Protein AF-A0A226MU74-F1 (afdb_monomer)

pLDDT: mean 79.73, std 19.55, range [36.0, 97.5]

InterPro domains:
  IPR008193 DNA-dire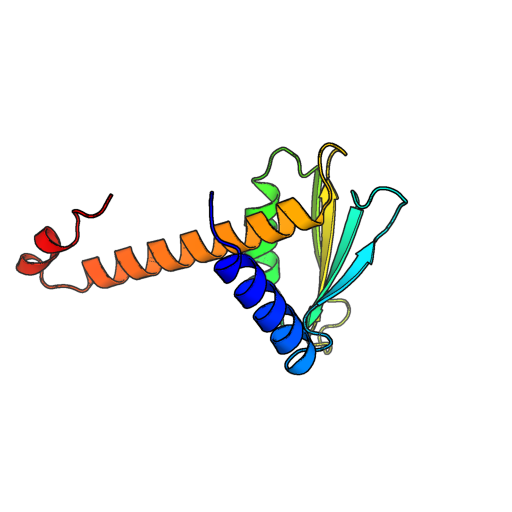cted RNA polymerase Rpb11, 13-16kDa subunit, conserved site [PS01154] (41-72)
  IPR009025 DNA-directed RNA polymerase, RBP11-like dimerisation domain [PF13656] (36-109)
  IPR022905 DNA-directed RNA polymerase subunit Rpo11-like [MF_00261] (29-111)
  IPR033898 DNA-directed RNA polymerases I and III subunit AC19 [cd07029] (27-111)
  IPR036603 RNA polymerase, RBP11-like subunit [G3DSA:3.30.1360.10] (23-118)
  IPR036603 RNA polymerase, RBP11-like subunit [SSF55257] (26-113)

Secondary structure (DSSP, 8-state):
---HHHHHHHHHHHHHHHHH-TTSEEEEE-SSSSSEEEEEEET--HHHHHHHHHHHTTSTTEEEEEEE-S-TTSSEEEEEEEE-SSS-THHHHHHHHHHHHHHHHHHHHHHHHHHS-HHHHTTTS---

Nearest PDB structures (foldseek):
  8b3d-assembly1_K  TM=9.531E-01  e=1.738E-08  Sus scrofa domesticus
  8xme-assembly1_K  TM=9.557E-01  e=3.008E-08  Arabidopsis thaliana
  8xmc-assembly1_K  TM=9.560E-01  e=3.197E-08  Arabidopsis thaliana
  8him-assembly1_K  TM=9.515E-01  e=5.206E-08  Brassica oleracea
  8qsz-assembly1_K  TM=8.622E-01  e=4.963E-07  Schizosaccharomyces pombe

Radius of gyration: 18.57 Å; Cα contacts (8 Å, |Δi|>4): 156; chains: 1; bounding box: 35×48×50 Å

Foldseek 3Di:
DDDPPVVVVVVVVVVVCCVVCVPQWDWDADDDQLQKIKIKHAQDDCVCQVQLQVLLVVDPQWPDWHKDDPDPPGRIIIIITGGPRPDHRVVSSVVSVVVSVVVVVVVVLVVVLVPDDPVCSVVSPPDD

Sequence (128 aa):
MADSGERKASLEMKTLWHLFFPNLWQVQADGTDGNCVTFMLHDEDHTLGNSLRYMVMKNPDVEFCGYCITHPSESKINFRIQTRGSLPAVEPFRKGLNDLMGVCQHVLDTFEVRLLPEELRGLFVKRG

Mean predicted aligned error: 11.07 Å

Structure (mmCIF, N/CA/C/O backbone):
data_AF-A0A226MU74-F1
#
_entry.id   AF-A0A226MU74-F1
#
loop_
_atom_site.group_PDB
_atom_site.id
_atom_site.type_symbol
_atom_site.label_atom_id
_atom_site.label_alt_id
_atom_site.label_comp_id
_atom_site.label_asym_id
_atom_site.label_entity_id
_atom_site.label_seq_id
_atom_site.pdbx_PDB_ins_code
_atom_site.Cartn_x
_atom_site.Cartn_y
_atom_site.Cartn_z
_atom_site.occupancy
_atom_site.B_iso_or_equiv
_atom_site.auth_seq_id
_atom_site.auth_comp_id
_atom_site.auth_asym_id
_atom_site.auth_atom_id
_atom_site.pdbx_PDB_model_num
ATOM 1 N N . MET A 1 1 ? -17.901 -28.479 -12.459 1.00 41.25 1 MET A N 1
ATOM 2 C CA . MET A 1 1 ? -18.662 -27.670 -13.435 1.00 41.25 1 MET A CA 1
ATOM 3 C C . MET A 1 1 ? -19.079 -26.376 -12.731 1.00 41.25 1 MET A C 1
ATOM 5 O O . MET A 1 1 ? -20.223 -26.248 -12.329 1.00 41.25 1 MET A O 1
ATOM 9 N N . ALA A 1 2 ? -18.119 -25.488 -12.442 1.00 36.00 2 ALA A N 1
ATOM 10 C CA . ALA A 1 2 ? -18.365 -24.257 -11.689 1.00 36.00 2 ALA A CA 1
ATOM 11 C C . ALA A 1 2 ? -18.538 -23.080 -12.659 1.00 36.00 2 ALA A C 1
ATOM 13 O O . ALA A 1 2 ? -17.611 -22.684 -13.368 1.00 36.00 2 ALA A O 1
ATOM 14 N N . ASP A 1 3 ? -19.795 -22.665 -12.710 1.00 43.56 3 ASP A N 1
ATOM 15 C CA . ASP A 1 3 ? -20.335 -21.325 -12.870 1.00 43.56 3 ASP A CA 1
ATOM 16 C C . ASP A 1 3 ? -19.807 -20.396 -13.983 1.00 43.56 3 ASP A C 1
ATOM 18 O O . ASP A 1 3 ? -18.778 -19.721 -13.898 1.00 43.56 3 ASP A O 1
ATOM 22 N N . SER A 1 4 ? -20.604 -20.316 -15.049 1.00 44.81 4 SER A N 1
ATOM 23 C CA . SER A 1 4 ? -20.552 -19.266 -16.068 1.00 44.81 4 SER A CA 1
ATOM 24 C C . SER A 1 4 ? -21.201 -17.949 -15.606 1.00 44.81 4 SER A C 1
ATOM 26 O O . SER A 1 4 ? -21.022 -16.932 -16.277 1.00 44.81 4 SER A O 1
ATOM 28 N N . GLY A 1 5 ? -21.954 -17.954 -14.498 1.00 43.69 5 GLY A N 1
ATOM 29 C CA . GLY A 1 5 ? -22.624 -16.787 -13.916 1.00 43.69 5 GLY A CA 1
ATOM 30 C C . GLY A 1 5 ? -21.658 -15.821 -13.226 1.00 43.69 5 GLY A C 1
ATOM 31 O O . GLY A 1 5 ? -21.633 -14.638 -13.570 1.00 43.69 5 GLY A O 1
ATOM 32 N N . GLU A 1 6 ? -20.788 -16.323 -12.348 1.00 41.50 6 GLU A N 1
ATOM 33 C CA . GLU A 1 6 ? -19.749 -15.555 -11.640 1.00 41.50 6 GLU A CA 1
ATOM 34 C C . GLU A 1 6 ? -18.799 -14.811 -12.587 1.00 41.50 6 GLU A C 1
ATOM 36 O O . GLU A 1 6 ? -18.464 -13.642 -12.369 1.00 41.50 6 GLU A O 1
ATOM 41 N N . ARG A 1 7 ? -18.400 -15.448 -13.697 1.00 40.66 7 ARG A N 1
ATOM 42 C CA . ARG A 1 7 ? -17.518 -14.808 -14.691 1.00 40.66 7 ARG A CA 1
ATOM 43 C C . ARG A 1 7 ? -18.202 -13.635 -15.387 1.00 40.66 7 ARG A C 1
ATOM 45 O O . ARG A 1 7 ? -17.541 -12.646 -15.690 1.00 40.66 7 ARG A O 1
ATOM 52 N N . LYS A 1 8 ? -19.516 -13.721 -15.618 1.00 40.84 8 LYS A N 1
ATOM 53 C CA . LYS A 1 8 ? -20.298 -12.660 -16.266 1.00 40.84 8 LYS A CA 1
ATOM 54 C C . LYS A 1 8 ? -20.505 -11.462 -15.338 1.00 40.84 8 LYS A C 1
ATOM 56 O O . LYS A 1 8 ? -20.314 -10.333 -15.776 1.00 40.84 8 LYS A O 1
ATOM 61 N N . ALA A 1 9 ? -20.796 -11.708 -14.058 1.00 44.62 9 ALA A N 1
ATOM 62 C CA . ALA A 1 9 ? -20.902 -10.659 -13.041 1.00 44.62 9 ALA A CA 1
ATOM 63 C C . ALA A 1 9 ? -19.565 -9.924 -12.827 1.00 44.62 9 ALA A C 1
ATOM 65 O O . ALA A 1 9 ? -19.533 -8.700 -12.714 1.00 44.62 9 ALA A O 1
ATOM 66 N N . SER A 1 10 ? -18.446 -10.658 -12.858 1.00 40.47 10 SER A N 1
ATOM 67 C CA . SER A 1 10 ? -17.102 -10.072 -12.781 1.00 40.47 10 SER A CA 1
ATOM 68 C C . SER A 1 10 ? -16.751 -9.210 -14.005 1.00 40.47 10 SER A C 1
ATOM 70 O O . SER A 1 10 ? -16.101 -8.175 -13.849 1.00 40.47 10 SER A O 1
ATOM 72 N N . LEU A 1 11 ? -17.190 -9.596 -15.213 1.00 45.81 11 LEU A N 1
ATOM 73 C CA . LEU A 1 11 ? -17.011 -8.780 -16.421 1.00 45.81 11 LEU A CA 1
ATOM 74 C C . LEU A 1 11 ? -17.854 -7.495 -16.380 1.00 45.81 11 LEU A C 1
ATOM 76 O O . LEU A 1 11 ? -17.308 -6.426 -16.629 1.00 45.81 11 LEU A O 1
ATOM 80 N N . GLU A 1 12 ? -19.135 -7.581 -16.014 1.00 52.62 12 GLU A N 1
ATOM 81 C CA . GLU A 1 12 ? -20.034 -6.418 -15.890 1.00 52.62 12 GLU A CA 1
ATOM 82 C C . GLU A 1 12 ? -19.532 -5.419 -14.836 1.00 52.62 12 GLU A C 1
ATOM 84 O O . GLU A 1 12 ? -19.465 -4.219 -15.103 1.00 52.62 12 GLU A O 1
ATOM 89 N N . MET A 1 13 ? -19.083 -5.900 -13.668 1.00 45.25 13 MET A N 1
ATOM 90 C CA . MET A 1 13 ? -18.479 -5.035 -12.648 1.00 45.25 13 MET A CA 1
ATOM 91 C C . MET A 1 13 ? -17.197 -4.362 -13.138 1.00 45.25 13 MET A C 1
ATOM 93 O O . MET A 1 13 ? -17.002 -3.1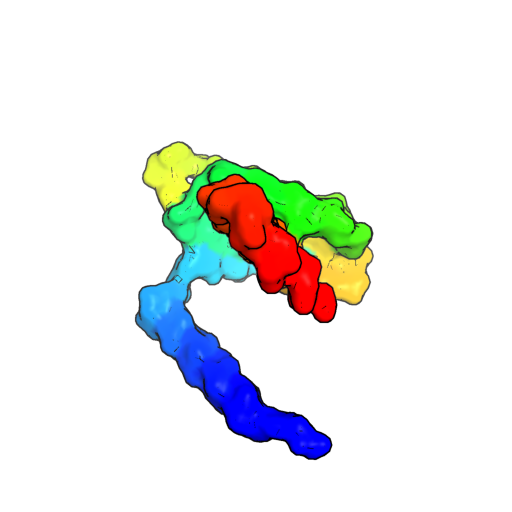87 -12.847 1.00 45.25 13 MET A O 1
ATOM 97 N N . LYS A 1 14 ? -16.336 -5.053 -13.900 1.00 52.69 14 LYS A N 1
ATOM 98 C CA . LYS A 1 14 ? -15.132 -4.440 -14.492 1.00 52.69 14 LYS A CA 1
ATOM 99 C C . LYS A 1 14 ? -15.490 -3.328 -15.479 1.00 52.69 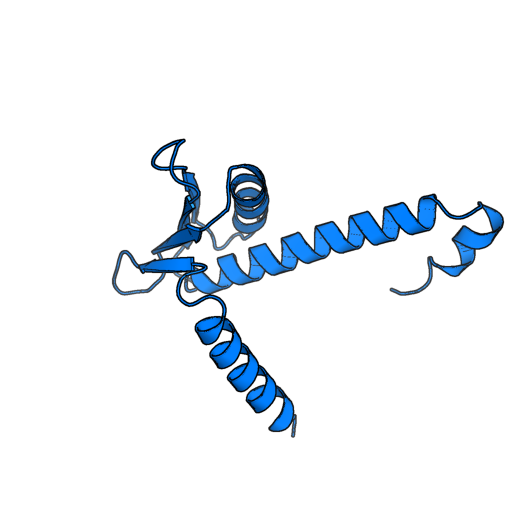14 LYS A C 1
ATOM 101 O O . LYS A 1 14 ? -14.862 -2.274 -15.455 1.00 52.69 14 LYS A O 1
ATOM 106 N N . THR A 1 15 ? -16.506 -3.531 -16.315 1.00 55.66 15 THR A N 1
ATOM 107 C CA . THR A 1 15 ? -16.964 -2.516 -17.276 1.00 55.66 15 THR A CA 1
ATOM 108 C C . THR A 1 15 ? -17.615 -1.322 -16.573 1.00 55.66 15 THR A C 1
ATOM 110 O O . THR A 1 15 ? -17.326 -0.179 -16.923 1.00 55.66 15 THR A O 1
ATOM 113 N N . LEU A 1 16 ? -18.421 -1.561 -15.535 1.00 49.88 16 LEU A N 1
ATOM 114 C CA . LEU A 1 16 ? -19.028 -0.510 -14.712 1.00 49.88 16 LEU A CA 1
ATOM 115 C C . LEU A 1 16 ? -17.983 0.283 -13.913 1.00 49.88 16 LEU A C 1
ATOM 117 O O . LEU A 1 16 ? -18.082 1.504 -13.826 1.00 49.88 16 LEU A O 1
ATOM 121 N N . TRP A 1 17 ? -16.942 -0.373 -13.398 1.00 52.09 17 TRP A N 1
ATOM 122 C CA . TRP A 1 17 ? -15.821 0.292 -12.729 1.00 52.09 17 TRP A CA 1
ATOM 123 C C . TRP A 1 17 ? -15.060 1.244 -13.659 1.00 52.09 17 TRP A C 1
ATOM 125 O O . TRP A 1 17 ? -14.746 2.360 -13.255 1.00 52.09 17 TRP A O 1
ATOM 135 N N . HIS A 1 18 ? -14.828 0.859 -14.918 1.00 51.97 18 HIS A N 1
ATOM 136 C CA . HIS A 1 18 ? -14.210 1.743 -15.915 1.00 51.97 18 HIS A CA 1
ATOM 137 C C . HIS A 1 18 ? -15.130 2.883 -16.383 1.00 51.97 18 HIS A C 1
ATOM 139 O O . HIS A 1 18 ? -14.632 3.924 -16.804 1.00 51.97 18 HIS A O 1
ATOM 145 N N . LEU A 1 19 ? -16.454 2.714 -16.297 1.00 52.56 19 LEU A N 1
ATOM 146 C CA . LEU A 1 19 ? -17.428 3.764 -16.612 1.00 52.56 19 LEU A CA 1
ATOM 147 C C . LEU A 1 19 ? -17.555 4.809 -15.492 1.00 52.56 19 LEU A C 1
ATOM 149 O O . LEU A 1 19 ? -17.708 5.990 -15.792 1.00 52.56 19 LEU A O 1
ATOM 153 N N . PHE A 1 20 ? -17.476 4.395 -14.223 1.00 44.66 20 PHE A N 1
ATOM 154 C CA . PHE A 1 20 ? -17.591 5.303 -13.073 1.00 44.66 20 PHE A CA 1
ATOM 155 C C . PHE A 1 20 ? -16.252 5.884 -12.606 1.00 44.66 20 PHE A C 1
ATOM 157 O O . PHE A 1 20 ? -16.226 7.001 -12.094 1.00 44.66 20 PHE A O 1
ATOM 164 N N . PHE A 1 21 ? -15.139 5.178 -12.823 1.00 48.34 21 PHE A N 1
ATOM 165 C CA . PHE A 1 21 ? -13.799 5.63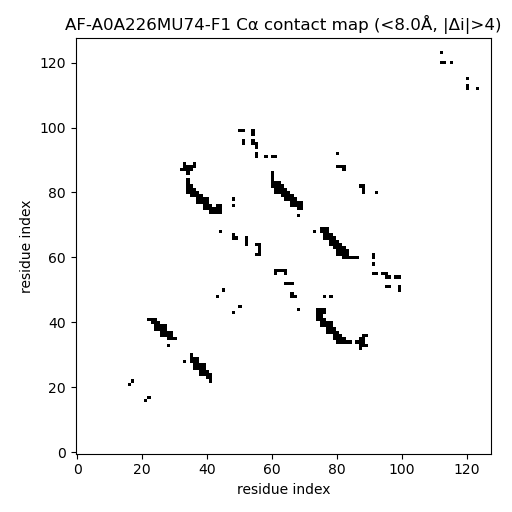7 -12.456 1.00 48.34 21 PHE A CA 1
ATOM 166 C C . PHE A 1 21 ? -12.790 5.355 -13.579 1.00 48.34 21 PHE A C 1
ATOM 168 O O . PHE A 1 21 ? -11.900 4.511 -13.428 1.00 48.34 21 PHE A O 1
ATOM 175 N N . PRO A 1 22 ? -12.892 6.059 -14.722 1.00 51.47 22 PRO A N 1
ATOM 176 C CA . PRO A 1 22 ? -12.088 5.769 -15.912 1.00 51.47 22 PRO A CA 1
ATOM 177 C C . PRO A 1 22 ? -10.574 5.871 -15.677 1.00 51.47 22 PRO A C 1
ATOM 179 O O . PRO A 1 22 ? -9.809 5.277 -16.431 1.00 51.47 22 PRO A O 1
ATOM 182 N N . ASN A 1 23 ? -10.144 6.564 -14.616 1.00 49.25 23 ASN A N 1
ATOM 183 C CA . ASN A 1 23 ? -8.738 6.803 -14.300 1.00 49.25 23 ASN A CA 1
ATOM 184 C C . ASN A 1 23 ? -8.385 6.545 -12.829 1.00 49.25 23 ASN A C 1
ATOM 186 O O . ASN A 1 23 ? -7.456 7.174 -12.353 1.00 49.25 23 ASN A O 1
ATOM 190 N N . LEU A 1 24 ? -9.090 5.685 -12.076 1.00 54.16 24 LEU A N 1
ATOM 191 C CA . LEU A 1 24 ? -8.772 5.536 -10.639 1.00 54.16 24 LEU A CA 1
ATOM 192 C C . LEU A 1 24 ? -7.305 5.151 -10.405 1.00 54.16 24 LEU A C 1
ATOM 194 O O . LEU A 1 24 ? -6.665 5.650 -9.481 1.00 54.16 24 LEU A O 1
ATOM 198 N N . TRP A 1 25 ? -6.766 4.313 -11.296 1.00 56.38 25 TRP A N 1
ATOM 199 C CA . TRP A 1 25 ? -5.350 3.994 -11.303 1.00 56.38 25 TRP A CA 1
ATOM 200 C C . TRP A 1 25 ? -4.824 3.835 -12.737 1.00 56.38 25 TRP A C 1
ATOM 202 O O . TRP A 1 25 ? -5.389 3.062 -13.513 1.00 56.38 25 TRP A O 1
ATOM 212 N N . GLN A 1 26 ? -3.751 4.541 -13.108 1.00 64.06 26 GLN A N 1
ATOM 213 C CA . GLN A 1 26 ? -3.074 4.359 -14.405 1.00 64.06 26 GLN A CA 1
ATOM 214 C C . GLN A 1 26 ? -1.864 3.435 -14.246 1.00 64.06 26 GLN A C 1
ATOM 216 O O . GLN A 1 26 ? -1.153 3.507 -13.251 1.00 64.06 26 GLN A O 1
ATOM 221 N N . VAL A 1 27 ? -1.610 2.558 -15.218 1.00 73.94 27 VAL A N 1
ATOM 222 C CA . VAL A 1 27 ? -0.527 1.566 -15.141 1.00 73.94 27 VAL A CA 1
ATOM 223 C C . VAL A 1 27 ? 0.571 1.924 -16.136 1.00 73.94 27 VAL A C 1
ATOM 225 O O . VAL A 1 27 ? 0.344 1.890 -17.343 1.00 73.94 27 VAL A O 1
ATOM 228 N N . GLN A 1 28 ? 1.770 2.216 -15.638 1.00 71.62 28 GLN A N 1
ATOM 229 C CA . GLN A 1 28 ? 2.978 2.346 -16.446 1.00 71.62 28 GLN A CA 1
ATOM 230 C C . GLN A 1 28 ? 3.887 1.143 -16.177 1.00 71.62 28 GLN A C 1
ATOM 232 O O . GLN A 1 28 ? 4.502 1.039 -15.115 1.00 71.62 28 GLN A O 1
ATOM 237 N N . ALA A 1 29 ? 3.948 0.206 -17.124 1.00 70.31 29 ALA A N 1
ATOM 238 C CA . ALA A 1 29 ? 4.868 -0.925 -17.057 1.00 70.31 29 ALA A CA 1
ATOM 239 C C . ALA A 1 29 ? 6.258 -0.504 -17.557 1.00 70.31 29 ALA A C 1
ATOM 241 O O . ALA A 1 29 ? 6.379 0.017 -18.665 1.00 70.31 29 ALA A O 1
ATOM 242 N N . ASP A 1 30 ? 7.293 -0.760 -16.756 1.00 60.97 30 ASP A N 1
ATOM 243 C CA . ASP A 1 30 ? 8.687 -0.588 -17.161 1.00 60.97 30 ASP A CA 1
ATOM 244 C C . ASP A 1 30 ? 9.272 -1.979 -17.465 1.00 60.97 30 ASP A C 1
ATOM 246 O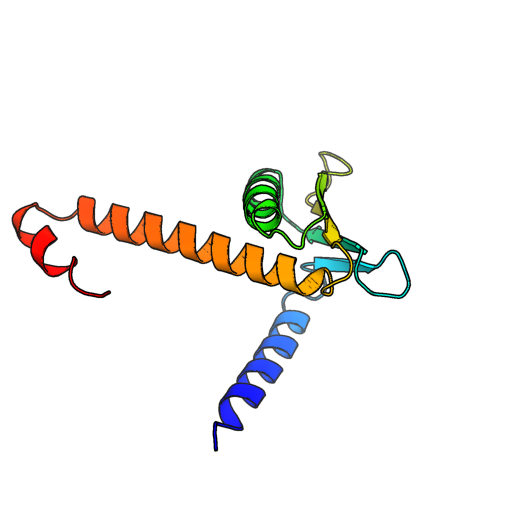 O . ASP A 1 30 ? 9.476 -2.793 -16.564 1.00 60.97 30 ASP A O 1
ATOM 250 N N . GLY A 1 31 ? 9.540 -2.267 -18.741 1.00 62.59 31 GLY A N 1
ATOM 251 C CA . GLY A 1 31 ? 10.103 -3.544 -19.205 1.00 62.59 31 GLY A CA 1
ATOM 252 C C . GLY A 1 31 ? 9.108 -4.432 -19.961 1.00 62.59 31 GLY A C 1
ATOM 253 O O . GLY A 1 31 ? 7.913 -4.155 -20.019 1.00 62.59 31 GLY A O 1
ATOM 254 N N . THR A 1 32 ? 9.614 -5.502 -20.579 1.00 62.47 32 THR A N 1
ATOM 255 C CA . THR A 1 32 ? 8.832 -6.396 -21.457 1.00 62.47 32 THR A CA 1
ATOM 256 C C . THR A 1 32 ? 7.956 -7.394 -20.701 1.00 62.47 32 THR A C 1
ATOM 258 O O . THR A 1 32 ? 6.956 -7.855 -21.243 1.00 62.47 32 THR A O 1
ATOM 261 N N . ASP A 1 33 ? 8.298 -7.694 -19.444 1.00 71.50 33 ASP A N 1
ATOM 262 C CA . ASP A 1 33 ? 7.782 -8.882 -18.748 1.00 71.50 33 ASP A CA 1
ATOM 263 C C . ASP A 1 33 ? 6.710 -8.560 -17.690 1.00 71.50 33 ASP A C 1
ATOM 265 O O . ASP A 1 33 ? 6.214 -9.451 -17.009 1.00 71.50 33 ASP A O 1
ATOM 269 N N . GLY A 1 34 ? 6.352 -7.282 -17.500 1.00 81.69 34 GLY A N 1
ATOM 270 C CA . GLY A 1 34 ? 5.356 -6.866 -16.494 1.00 81.69 34 GLY A CA 1
ATOM 271 C C . GLY A 1 34 ? 5.789 -7.081 -15.034 1.00 81.69 34 GLY A C 1
ATOM 272 O O . GLY A 1 34 ? 4.985 -6.937 -14.109 1.00 81.69 34 GLY A O 1
ATOM 273 N N . ASN A 1 35 ? 7.064 -7.408 -14.814 1.00 88.94 35 ASN A N 1
ATOM 274 C CA . ASN A 1 35 ? 7.650 -7.646 -13.495 1.00 88.94 35 ASN A CA 1
ATOM 275 C C . ASN A 1 35 ? 7.941 -6.350 -12.732 1.00 88.94 35 ASN A C 1
ATOM 277 O O . ASN A 1 35 ? 8.058 -6.387 -11.507 1.00 88.94 35 ASN A O 1
ATOM 281 N N . CYS A 1 36 ? 8.035 -5.218 -13.439 1.00 91.94 36 CYS A N 1
ATOM 282 C CA . CYS A 1 36 ? 8.183 -3.891 -12.862 1.00 91.94 36 CYS A CA 1
ATOM 283 C C . CYS A 1 36 ? 7.087 -2.959 -13.385 1.00 91.94 36 CYS A C 1
ATOM 285 O O . CYS A 1 36 ? 6.954 -2.732 -14.587 1.00 91.94 36 CYS A O 1
ATOM 287 N N . VAL A 1 37 ? 6.267 -2.445 -12.473 1.00 92.88 37 VAL A N 1
ATOM 288 C CA . VAL A 1 37 ? 5.101 -1.627 -12.809 1.00 92.88 37 VAL A CA 1
ATOM 289 C C . VAL A 1 37 ? 4.976 -0.484 -11.814 1.00 92.88 37 VAL A C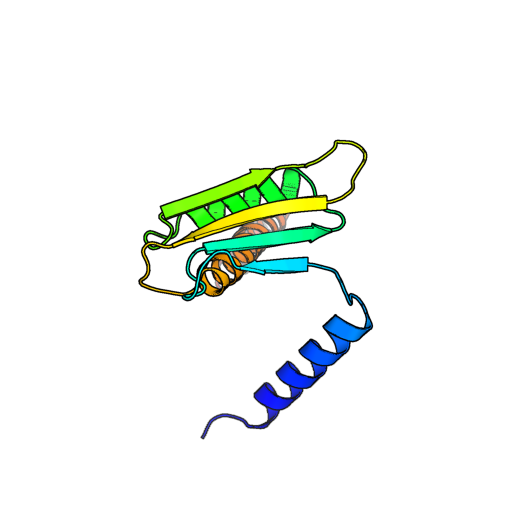 1
ATOM 291 O O . VAL A 1 37 ? 5.119 -0.676 -10.605 1.00 92.88 37 VAL A O 1
ATOM 294 N N . THR A 1 38 ? 4.689 0.705 -12.334 1.00 93.25 38 THR A N 1
ATOM 295 C CA . THR A 1 38 ? 4.296 1.877 -11.557 1.00 93.25 38 THR A CA 1
ATOM 296 C C . THR A 1 38 ? 2.803 2.115 -11.744 1.00 93.25 38 THR A C 1
ATOM 298 O O . THR A 1 38 ? 2.333 2.357 -12.852 1.00 93.25 38 THR A O 1
ATOM 301 N N . PHE A 1 39 ? 2.059 2.026 -10.651 1.00 92.62 39 PHE A N 1
ATOM 302 C CA . PHE A 1 39 ? 0.639 2.324 -10.577 1.00 92.62 39 PHE A CA 1
ATOM 303 C C . PHE A 1 39 ? 0.476 3.775 -10.121 1.00 92.62 39 PHE A C 1
ATOM 305 O O . PHE A 1 39 ? 0.933 4.142 -9.042 1.00 92.62 39 PHE A O 1
ATOM 312 N N . MET A 1 40 ? -0.152 4.609 -10.937 1.00 91.88 40 MET A N 1
ATOM 313 C CA . MET A 1 40 ? -0.596 5.936 -10.536 1.00 91.88 40 MET A CA 1
ATOM 314 C C . MET A 1 40 ? -1.908 5.797 -9.798 1.00 91.88 40 MET A C 1
ATOM 316 O O . MET A 1 40 ? -2.777 5.058 -10.239 1.00 91.88 40 MET A O 1
ATOM 320 N N . LEU A 1 41 ? -2.028 6.497 -8.688 1.00 91.12 41 LEU A N 1
ATOM 321 C CA . LEU A 1 41 ? -3.061 6.306 -7.702 1.00 91.12 41 LEU A CA 1
ATOM 322 C C . LEU A 1 41 ? -3.720 7.634 -7.375 1.00 91.12 41 LEU A C 1
ATOM 324 O O . LEU A 1 41 ? -3.103 8.453 -6.707 1.00 91.12 41 LEU A O 1
ATOM 328 N N . HIS A 1 42 ? -4.923 7.867 -7.899 1.00 90.25 42 HIS A N 1
ATOM 329 C CA . HIS A 1 42 ? -5.608 9.151 -7.779 1.00 90.25 42 HIS A CA 1
ATOM 330 C C . HIS A 1 42 ? -6.377 9.263 -6.469 1.00 90.25 42 HIS A C 1
ATOM 332 O O . HIS A 1 42 ? -6.941 8.285 -5.997 1.00 90.25 42 HIS A O 1
ATOM 338 N N . ASP A 1 43 ? -6.414 10.478 -5.932 1.00 91.38 43 ASP A N 1
ATOM 339 C CA . ASP A 1 43 ? -7.116 10.842 -4.702 1.00 91.38 43 ASP A CA 1
ATOM 340 C C . ASP A 1 43 ? -6.674 10.067 -3.461 1.00 91.38 43 ASP A C 1
ATOM 342 O O . ASP A 1 43 ? -7.432 9.862 -2.519 1.00 91.38 43 ASP A O 1
ATOM 346 N N . GLU A 1 44 ? -5.396 9.694 -3.453 1.00 92.31 44 GLU A N 1
ATOM 347 C CA . GLU A 1 44 ? -4.754 8.956 -2.375 1.00 92.31 44 GLU A CA 1
ATOM 348 C C . GLU A 1 44 ? -3.457 9.627 -1.938 1.00 92.31 44 GLU A C 1
ATOM 350 O O . GLU A 1 44 ? -2.832 10.383 -2.687 1.00 92.31 44 GLU A O 1
ATOM 355 N N . ASP A 1 45 ? -3.031 9.310 -0.717 1.00 92.81 45 ASP A N 1
ATOM 356 C CA . ASP A 1 45 ? -1.872 9.914 -0.072 1.00 92.81 45 ASP A CA 1
ATOM 357 C C . ASP A 1 45 ? -1.017 8.887 0.703 1.00 92.81 45 ASP A C 1
ATOM 359 O O . ASP A 1 45 ? -1.023 7.677 0.442 1.00 92.81 45 ASP A O 1
ATOM 363 N N . HIS A 1 46 ? -0.229 9.376 1.664 1.00 93.81 46 HIS A N 1
ATOM 364 C CA . HIS A 1 46 ? 0.611 8.557 2.536 1.00 93.81 46 HIS A CA 1
ATOM 365 C C . HIS A 1 46 ? -0.166 7.508 3.344 1.00 93.81 46 HIS A C 1
ATOM 367 O O . HIS A 1 46 ? 0.421 6.491 3.719 1.00 93.81 46 HIS A O 1
ATOM 373 N N . THR A 1 47 ? -1.456 7.720 3.601 1.00 93.94 47 THR A N 1
ATOM 374 C CA . THR A 1 47 ? -2.304 6.834 4.403 1.00 93.94 47 THR A CA 1
ATOM 375 C C . THR A 1 47 ? -2.454 5.476 3.726 1.00 93.94 47 THR A C 1
ATOM 377 O O . THR A 1 47 ? -2.028 4.455 4.282 1.00 93.94 47 THR A O 1
ATOM 380 N N . LEU A 1 48 ? -2.981 5.453 2.496 1.00 94.50 48 LEU A N 1
ATOM 381 C CA . LEU A 1 48 ? -3.057 4.226 1.705 1.00 94.50 48 LEU A CA 1
ATOM 382 C C . LEU A 1 48 ? -1.666 3.799 1.237 1.00 94.50 48 LEU A C 1
ATOM 384 O O . LEU A 1 48 ? -1.315 2.625 1.357 1.00 94.50 48 LEU A O 1
ATOM 388 N N . GLY A 1 49 ? -0.848 4.742 0.760 1.00 95.38 49 GLY A N 1
ATOM 389 C CA . GLY A 1 49 ? 0.470 4.454 0.196 1.00 95.38 49 GLY A CA 1
ATOM 390 C C . GLY A 1 49 ? 1.384 3.695 1.158 1.00 95.38 49 GLY A C 1
ATOM 391 O O . GLY A 1 49 ? 1.931 2.648 0.805 1.00 95.38 49 GLY A O 1
ATOM 392 N N . ASN A 1 50 ? 1.519 4.167 2.401 1.00 96.56 50 ASN A N 1
ATOM 393 C CA . ASN A 1 50 ? 2.376 3.521 3.394 1.00 96.56 50 ASN A CA 1
ATOM 394 C C . ASN A 1 50 ? 1.825 2.162 3.840 1.00 96.56 50 ASN A C 1
ATOM 396 O O . ASN A 1 50 ? 2.578 1.189 3.936 1.00 96.56 50 ASN A O 1
ATOM 400 N N . SER A 1 51 ? 0.514 2.091 4.077 1.00 97.00 51 SER A N 1
ATOM 401 C CA . SER A 1 51 ? -0.150 0.866 4.527 1.00 97.00 51 SER A CA 1
ATOM 402 C C . SER A 1 51 ? -0.050 -0.234 3.471 1.00 97.00 51 SER A C 1
ATOM 404 O O . SER A 1 51 ? 0.377 -1.352 3.766 1.00 97.00 51 SER A O 1
ATOM 406 N N . LEU A 1 52 ? -0.349 0.095 2.214 1.00 97.31 52 LEU A N 1
ATOM 407 C CA . LEU A 1 52 ? -0.276 -0.844 1.104 1.00 97.31 52 LEU A CA 1
ATOM 408 C C . LEU A 1 52 ? 1.166 -1.262 0.810 1.00 97.31 52 LEU A C 1
ATOM 410 O O . LEU A 1 52 ? 1.424 -2.452 0.633 1.00 97.31 52 LEU A O 1
ATOM 414 N N . ARG A 1 53 ? 2.126 -0.325 0.837 1.00 97.50 53 ARG A N 1
ATOM 415 C CA . ARG A 1 53 ? 3.556 -0.642 0.686 1.00 97.50 53 ARG A CA 1
ATOM 416 C C . ARG A 1 53 ? 3.990 -1.698 1.696 1.00 97.50 53 ARG A C 1
ATOM 418 O O . ARG A 1 53 ? 4.669 -2.657 1.330 1.00 97.50 53 ARG A O 1
ATOM 425 N N . TYR A 1 54 ? 3.608 -1.527 2.960 1.00 97.12 54 TYR A N 1
ATOM 426 C CA . TYR A 1 54 ? 3.949 -2.475 4.015 1.00 97.12 54 TYR A CA 1
ATOM 427 C C . TYR A 1 54 ? 3.364 -3.867 3.744 1.00 97.12 54 TYR A C 1
ATOM 429 O O . TYR A 1 54 ? 4.070 -4.862 3.892 1.00 97.12 54 TYR A O 1
ATOM 437 N N . MET A 1 55 ? 2.107 -3.947 3.300 1.00 97.38 55 MET A N 1
ATOM 438 C CA . MET A 1 55 ? 1.456 -5.224 2.990 1.00 97.38 55 MET A CA 1
ATOM 439 C C . MET A 1 55 ? 2.072 -5.918 1.772 1.00 97.38 55 MET A C 1
ATOM 441 O O . MET A 1 55 ? 2.341 -7.116 1.828 1.00 97.38 55 MET A O 1
ATOM 445 N N . VAL A 1 56 ? 2.371 -5.174 0.705 1.00 96.75 56 VAL A N 1
ATOM 446 C CA . VAL A 1 56 ? 3.001 -5.715 -0.510 1.00 96.75 56 VAL A CA 1
ATOM 447 C C . VAL A 1 56 ? 4.409 -6.248 -0.216 1.00 96.75 56 VAL A C 1
ATOM 449 O O . VAL A 1 56 ? 4.750 -7.338 -0.668 1.00 96.75 56 VAL A O 1
ATOM 452 N N . MET A 1 57 ? 5.203 -5.545 0.601 1.00 96.56 57 MET A N 1
ATOM 453 C CA . MET A 1 57 ? 6.557 -5.979 0.987 1.00 96.56 57 MET A CA 1
ATOM 454 C C . MET A 1 57 ? 6.599 -7.258 1.836 1.00 96.56 57 MET A C 1
ATOM 456 O O . MET A 1 57 ? 7.673 -7.831 2.003 1.00 96.56 57 MET A O 1
ATOM 460 N N . LYS A 1 58 ? 5.467 -7.732 2.376 1.00 95.56 58 LYS A N 1
ATOM 461 C CA . LYS A 1 58 ? 5.406 -9.042 3.050 1.00 95.56 58 LYS A CA 1
ATOM 462 C C . LYS A 1 58 ? 5.474 -10.214 2.072 1.00 95.56 58 LYS A C 1
ATOM 464 O O . LYS A 1 58 ? 5.713 -11.340 2.501 1.00 95.56 58 LYS A O 1
ATOM 469 N N . ASN A 1 59 ? 5.219 -9.981 0.785 1.00 93.94 59 ASN A N 1
ATOM 470 C CA . ASN A 1 59 ? 5.303 -11.024 -0.225 1.00 93.94 59 ASN A CA 1
ATOM 471 C C . ASN A 1 59 ? 6.784 -11.308 -0.570 1.00 93.94 59 ASN A C 1
ATOM 473 O O . ASN A 1 59 ? 7.466 -10.393 -1.031 1.00 93.94 59 ASN A O 1
ATOM 477 N N . PRO A 1 60 ? 7.291 -12.546 -0.392 1.00 94.44 60 PRO A N 1
ATOM 478 C CA . PRO A 1 60 ? 8.692 -12.883 -0.678 1.00 94.44 60 PRO A CA 1
ATOM 479 C C . PRO A 1 60 ? 9.084 -12.733 -2.159 1.00 94.44 60 PRO A C 1
ATOM 481 O O . PRO A 1 60 ? 10.265 -12.547 -2.464 1.00 94.44 60 PRO A O 1
ATOM 484 N N . ASP A 1 61 ? 8.110 -12.780 -3.072 1.00 93.38 61 ASP A N 1
ATOM 485 C CA . ASP A 1 61 ? 8.320 -12.599 -4.513 1.00 93.38 61 ASP A CA 1
ATOM 486 C C . ASP A 1 61 ? 8.516 -11.127 -4.917 1.00 93.38 61 ASP A C 1
ATOM 488 O O . ASP A 1 61 ? 8.909 -10.834 -6.051 1.00 93.38 61 ASP A O 1
ATOM 492 N N . VAL A 1 62 ? 8.264 -10.186 -4.001 1.00 95.88 62 VAL A N 1
ATOM 493 C CA . VAL A 1 62 ? 8.503 -8.756 -4.215 1.00 95.88 62 VAL A CA 1
ATOM 494 C C . VAL A 1 62 ? 9.943 -8.426 -3.838 1.00 95.88 62 VAL A C 1
ATOM 496 O O . VAL A 1 62 ? 10.394 -8.653 -2.718 1.00 95.88 62 VAL A O 1
ATOM 499 N N . GLU A 1 63 ? 10.676 -7.870 -4.796 1.00 95.44 63 GLU A N 1
ATOM 500 C CA . GLU A 1 63 ? 12.037 -7.380 -4.589 1.00 95.44 63 GLU A CA 1
ATOM 501 C C . GLU A 1 63 ? 12.025 -5.944 -4.063 1.00 95.44 63 GLU A C 1
ATOM 503 O O . GLU A 1 63 ? 12.769 -5.602 -3.143 1.00 95.44 63 GLU A O 1
ATOM 508 N N . PHE A 1 64 ? 11.155 -5.108 -4.628 1.00 95.50 64 PHE A N 1
ATOM 509 C CA . PHE A 1 64 ? 11.045 -3.707 -4.260 1.00 95.50 64 PHE A CA 1
ATOM 510 C C . PHE A 1 64 ? 9.599 -3.225 -4.336 1.00 95.50 64 PHE A C 1
ATOM 512 O O . PHE A 1 64 ? 8.863 -3.518 -5.278 1.00 95.50 64 PHE A O 1
ATOM 519 N N . CYS A 1 65 ? 9.216 -2.421 -3.348 1.00 96.88 65 CYS A N 1
ATOM 520 C CA . CYS A 1 65 ? 7.985 -1.654 -3.366 1.00 96.88 65 CYS A CA 1
ATOM 521 C C . CYS A 1 65 ? 8.202 -0.283 -2.714 1.00 96.88 65 CYS A C 1
ATOM 523 O O . CYS A 1 65 ? 8.754 -0.162 -1.610 1.00 96.88 65 CYS A O 1
ATOM 525 N N . GLY A 1 66 ? 7.744 0.761 -3.396 1.00 97.00 66 GLY A N 1
ATOM 526 C CA . GLY A 1 66 ? 7.818 2.139 -2.928 1.00 97.00 66 GLY A CA 1
ATOM 527 C C . GLY A 1 66 ? 6.655 2.968 -3.447 1.00 97.00 66 GLY A C 1
ATOM 528 O O . GLY A 1 66 ? 6.036 2.618 -4.448 1.00 97.00 66 GLY A O 1
ATOM 529 N N . TYR A 1 67 ? 6.379 4.079 -2.771 1.00 96.25 67 TYR A N 1
ATOM 530 C CA . TYR A 1 67 ? 5.437 5.074 -3.259 1.00 96.25 67 TYR A CA 1
ATOM 531 C C . TYR A 1 67 ? 5.996 6.484 -3.068 1.00 96.25 67 TYR A C 1
ATOM 533 O O . TYR A 1 67 ? 6.814 6.713 -2.173 1.00 96.25 67 TYR A O 1
ATOM 541 N N . CYS A 1 68 ? 5.561 7.422 -3.902 1.00 93.44 68 CYS A N 1
ATOM 542 C CA . CYS A 1 68 ? 5.875 8.837 -3.749 1.00 93.44 68 CYS A CA 1
ATOM 543 C C . CYS A 1 68 ? 4.699 9.720 -4.176 1.00 93.44 68 CYS A C 1
ATOM 545 O O . CYS A 1 68 ? 3.954 9.377 -5.092 1.00 93.44 68 CYS A O 1
ATOM 547 N N . ILE A 1 69 ? 4.563 10.871 -3.519 1.00 91.69 69 ILE A N 1
ATOM 548 C CA . ILE A 1 69 ? 3.766 11.995 -4.015 1.00 91.69 69 ILE A CA 1
ATOM 549 C C . ILE A 1 69 ? 4.708 12.838 -4.872 1.00 91.69 69 ILE A C 1
ATOM 551 O O . ILE A 1 69 ? 5.740 13.298 -4.382 1.00 91.69 69 ILE A O 1
ATOM 555 N N . THR A 1 70 ? 4.388 13.015 -6.153 1.00 83.62 70 THR A N 1
ATOM 556 C CA . THR A 1 70 ? 5.222 13.794 -7.086 1.00 83.62 70 THR A CA 1
ATOM 557 C C . THR A 1 70 ? 5.227 15.275 -6.758 1.00 83.62 70 THR A C 1
ATOM 559 O O . THR A 1 70 ? 6.253 15.936 -6.910 1.00 83.62 70 THR A O 1
ATOM 562 N N . HIS A 1 71 ? 4.096 15.792 -6.284 1.00 85.31 71 HIS A N 1
ATOM 563 C CA . HIS A 1 71 ? 3.962 17.173 -5.860 1.00 85.31 71 HIS A CA 1
ATOM 564 C C . HIS A 1 71 ? 2.874 17.290 -4.778 1.00 85.31 71 HIS A C 1
ATOM 566 O O . HIS A 1 71 ? 1.785 16.767 -4.993 1.00 85.31 71 HIS A O 1
ATOM 572 N N . PRO A 1 72 ? 3.098 17.989 -3.646 1.00 84.38 72 PRO A N 1
ATOM 573 C CA . PRO A 1 72 ? 2.123 18.073 -2.546 1.00 84.38 72 PRO A CA 1
ATOM 574 C C . PRO A 1 72 ? 0.747 18.636 -2.929 1.00 84.38 72 PRO A C 1
ATOM 576 O O . PRO A 1 72 ? -0.229 18.413 -2.226 1.00 84.38 72 PRO A O 1
ATOM 579 N N . SER A 1 73 ? 0.667 19.399 -4.022 1.00 86.88 73 SER A N 1
ATOM 580 C CA . SER A 1 73 ? -0.596 19.943 -4.549 1.00 86.88 73 SER A CA 1
ATOM 581 C C . SER A 1 73 ? -1.329 19.001 -5.509 1.00 86.88 73 SER A C 1
ATOM 583 O O . SER A 1 73 ? -2.418 19.339 -5.962 1.00 86.88 73 SER A O 1
ATOM 585 N N . GLU A 1 74 ? -0.735 17.862 -5.867 1.00 81.00 74 GLU A N 1
ATOM 586 C CA . GLU A 1 74 ? -1.397 16.830 -6.658 1.00 81.00 74 GLU A CA 1
ATOM 587 C C . GLU A 1 74 ? -1.974 15.766 -5.723 1.00 81.00 74 GLU A C 1
ATOM 589 O O . GLU A 1 74 ? -1.261 15.171 -4.918 1.00 81.00 74 GLU A O 1
ATOM 594 N N . SER A 1 75 ? -3.267 15.491 -5.872 1.00 86.94 75 SER A N 1
ATOM 595 C CA . SER A 1 75 ? -3.972 14.424 -5.158 1.00 86.94 75 SER A CA 1
ATOM 596 C C . SER A 1 75 ? -3.732 13.086 -5.869 1.00 86.94 75 SER A C 1
ATOM 598 O O . SER A 1 75 ? -4.627 12.530 -6.501 1.00 86.94 75 SER A O 1
ATOM 600 N N . LYS A 1 76 ? -2.472 12.633 -5.914 1.00 89.25 76 LYS A N 1
ATOM 601 C CA . LYS A 1 76 ? -2.105 11.315 -6.451 1.00 89.25 76 LYS A CA 1
ATOM 602 C C . LYS A 1 76 ? -0.780 10.807 -5.887 1.00 89.25 76 LYS A C 1
ATOM 604 O O . LYS A 1 76 ? 0.140 11.589 -5.640 1.00 89.25 76 LYS A O 1
ATOM 609 N N . ILE A 1 77 ? -0.635 9.487 -5.802 1.00 93.44 77 ILE A N 1
ATOM 610 C CA . ILE A 1 77 ? 0.649 8.824 -5.544 1.00 93.44 77 ILE A CA 1
ATOM 611 C C . ILE A 1 77 ? 1.097 7.993 -6.746 1.00 93.44 77 ILE A C 1
ATOM 613 O O . ILE A 1 77 ? 0.291 7.479 -7.512 1.00 93.44 77 ILE A O 1
ATOM 617 N N . ASN A 1 78 ? 2.404 7.828 -6.911 1.00 93.88 78 ASN A N 1
ATOM 618 C CA . ASN A 1 78 ? 2.973 6.812 -7.790 1.00 93.88 78 ASN A CA 1
ATOM 619 C C . ASN A 1 78 ? 3.453 5.654 -6.928 1.00 93.88 78 ASN A C 1
ATOM 621 O O . ASN A 1 78 ? 4.290 5.853 -6.052 1.00 93.88 78 ASN A O 1
ATOM 625 N N . PHE A 1 79 ? 2.942 4.456 -7.178 1.00 95.75 79 PHE A N 1
ATOM 626 C CA . PHE A 1 79 ? 3.224 3.243 -6.427 1.00 95.75 79 PHE A CA 1
ATOM 627 C C . PHE A 1 79 ? 3.966 2.250 -7.319 1.00 95.75 79 PHE A C 1
ATOM 629 O O . PHE A 1 79 ? 3.397 1.676 -8.243 1.00 95.75 79 PHE A O 1
ATOM 636 N N . ARG A 1 80 ? 5.257 2.048 -7.069 1.00 95.75 80 ARG A N 1
ATOM 637 C CA . ARG A 1 80 ? 6.122 1.182 -7.874 1.00 95.75 80 ARG A CA 1
ATOM 638 C C . ARG A 1 80 ? 6.304 -0.167 -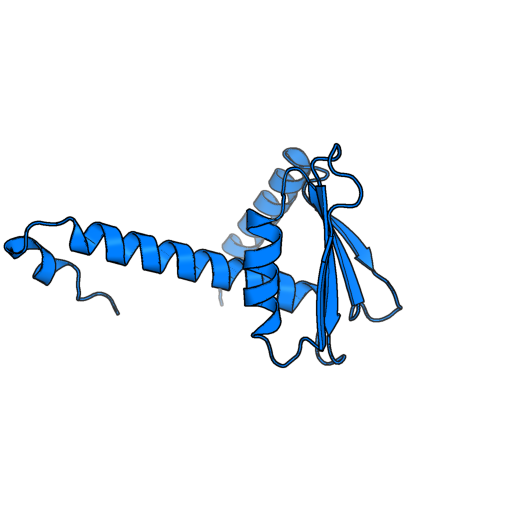7.198 1.00 95.75 80 ARG A C 1
ATOM 640 O O . ARG A 1 80 ? 6.634 -0.228 -6.014 1.00 95.75 80 ARG A O 1
ATOM 647 N N . ILE A 1 81 ? 6.157 -1.235 -7.974 1.00 95.38 81 ILE A N 1
ATOM 648 C CA . ILE A 1 81 ? 6.448 -2.609 -7.563 1.00 95.38 81 ILE A CA 1
ATOM 649 C C . ILE A 1 81 ? 7.419 -3.225 -8.561 1.00 95.38 81 ILE A C 1
ATOM 651 O O . ILE A 1 81 ? 7.249 -3.093 -9.771 1.00 95.38 81 ILE A O 1
ATOM 655 N N . GLN A 1 82 ? 8.410 -3.935 -8.038 1.00 94.81 82 GLN A N 1
ATOM 656 C CA . GLN A 1 82 ? 9.302 -4.800 -8.789 1.00 94.81 82 GLN A CA 1
ATOM 657 C C . GLN A 1 82 ? 9.324 -6.176 -8.127 1.00 94.81 82 GLN A C 1
ATOM 659 O O . GLN A 1 82 ? 9.551 -6.307 -6.922 1.00 94.81 82 GLN A O 1
ATOM 664 N N . THR A 1 83 ? 9.061 -7.199 -8.925 1.00 94.06 83 THR A N 1
ATOM 665 C CA . THR A 1 83 ? 9.084 -8.602 -8.509 1.00 94.06 83 THR A CA 1
ATOM 666 C C . THR A 1 83 ? 10.386 -9.265 -8.937 1.00 94.06 83 THR A C 1
ATOM 668 O O . THR A 1 83 ? 11.063 -8.800 -9.853 1.00 94.06 83 THR A O 1
ATOM 671 N N . ARG A 1 84 ? 10.708 -10.400 -8.315 1.00 91.50 84 ARG A N 1
ATOM 672 C CA . ARG A 1 84 ? 11.888 -11.220 -8.641 1.00 91.50 84 ARG A CA 1
ATOM 673 C C . ARG A 1 84 ? 11.771 -11.984 -9.971 1.00 91.50 84 ARG A C 1
ATOM 675 O O . ARG A 1 84 ? 12.614 -12.824 -10.265 1.00 91.50 84 ARG A O 1
ATOM 682 N N . GLY A 1 85 ? 10.723 -11.727 -10.754 1.00 81.94 85 GLY A N 1
ATOM 683 C CA . GLY A 1 85 ? 10.481 -12.345 -12.059 1.00 81.94 85 GLY A CA 1
ATOM 684 C C . GLY A 1 85 ? 9.694 -13.656 -12.044 1.00 81.94 85 GLY A C 1
ATOM 685 O O . GLY A 1 85 ? 9.465 -14.232 -13.103 1.00 81.94 85 GLY A O 1
ATOM 686 N N . SER A 1 86 ? 9.247 -14.125 -10.876 1.00 80.75 86 SER A N 1
ATOM 687 C CA . SER A 1 86 ? 8.374 -15.301 -10.744 1.00 80.75 86 SER A CA 1
ATOM 688 C C . SER A 1 86 ? 6.919 -15.020 -11.135 1.00 80.75 86 SER A C 1
ATOM 690 O O . SER A 1 86 ? 6.194 -15.945 -11.504 1.00 80.75 86 SER A O 1
ATOM 692 N N . LEU A 1 87 ? 6.475 -13.763 -11.044 1.00 87.94 87 LEU A N 1
ATOM 693 C CA . LEU A 1 87 ? 5.080 -13.374 -11.235 1.00 87.94 87 LEU A CA 1
ATOM 694 C C . LEU A 1 87 ? 4.927 -11.890 -11.608 1.00 87.94 87 LEU A C 1
ATOM 696 O O . LEU A 1 87 ? 5.707 -11.067 -11.132 1.00 87.94 87 LEU A O 1
ATOM 700 N N . PRO A 1 88 ? 3.900 -11.518 -12.399 1.00 91.12 88 PRO A N 1
ATOM 701 C CA . PRO A 1 88 ? 3.658 -10.127 -12.775 1.00 91.12 88 PRO A CA 1
ATOM 702 C C . PRO A 1 88 ? 3.390 -9.239 -11.557 1.00 91.12 88 PRO A C 1
ATOM 704 O O . PRO A 1 88 ? 2.693 -9.651 -10.629 1.00 91.12 88 PRO A O 1
ATOM 707 N N . ALA A 1 89 ? 3.836 -7.980 -11.592 1.00 92.25 89 ALA A N 1
ATOM 708 C CA . ALA A 1 89 ? 3.697 -7.029 -10.479 1.00 92.25 89 ALA A CA 1
ATOM 709 C C . ALA A 1 89 ? 2.239 -6.685 -10.104 1.00 92.25 89 ALA A C 1
ATOM 711 O O . ALA A 1 89 ? 1.979 -6.187 -9.008 1.00 92.25 89 ALA A O 1
ATOM 712 N N . VAL A 1 90 ? 1.275 -6.998 -10.975 1.00 91.44 90 VAL A N 1
ATOM 713 C CA . VAL A 1 90 ? -0.166 -6.837 -10.717 1.00 91.44 90 VAL A CA 1
ATOM 714 C C . VAL A 1 90 ? -0.679 -7.820 -9.657 1.00 91.44 90 VAL A C 1
ATOM 716 O O . VAL A 1 90 ? -1.532 -7.458 -8.846 1.00 91.44 90 VAL A O 1
ATOM 719 N N . GLU A 1 91 ? -0.153 -9.045 -9.605 1.00 92.06 91 GLU A N 1
ATOM 720 C CA . GLU A 1 91 ? -0.583 -10.041 -8.615 1.00 92.06 91 GLU A CA 1
ATOM 721 C C . GLU A 1 91 ? -0.241 -9.662 -7.162 1.00 92.06 91 GLU A C 1
ATOM 723 O O . GLU A 1 91 ? -1.149 -9.679 -6.324 1.00 92.06 91 GLU A O 1
ATOM 728 N N . PRO A 1 92 ? 1.000 -9.267 -6.809 1.00 94.44 92 PRO A N 1
ATOM 729 C CA . PRO A 1 92 ? 1.323 -8.847 -5.452 1.00 94.44 92 PRO A CA 1
ATOM 730 C C . PRO A 1 92 ? 0.623 -7.536 -5.089 1.00 94.44 92 PRO A C 1
ATOM 732 O O . PRO A 1 92 ? 0.288 -7.357 -3.921 1.00 94.44 92 PRO A O 1
ATOM 735 N N . PHE A 1 93 ? 0.328 -6.664 -6.062 1.00 94.69 93 PHE A N 1
ATOM 736 C CA . PHE A 1 93 ? -0.503 -5.478 -5.841 1.00 94.69 93 PHE A CA 1
ATOM 737 C C . PHE A 1 93 ? -1.923 -5.859 -5.401 1.00 94.69 93 PHE A C 1
ATOM 739 O O . PHE A 1 93 ? -2.378 -5.450 -4.332 1.00 94.69 93 PHE A O 1
ATOM 746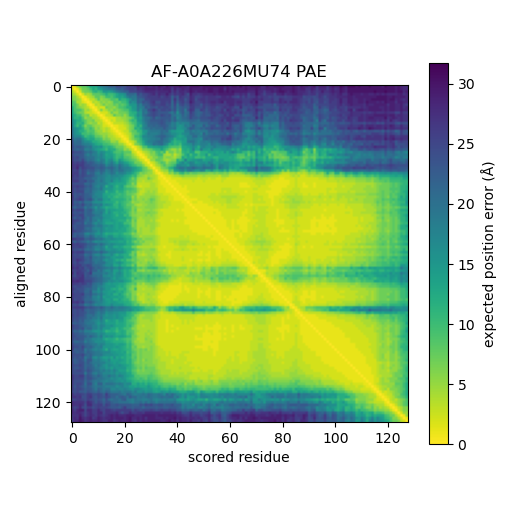 N N . ARG A 1 94 ? -2.600 -6.720 -6.176 1.00 93.88 94 ARG A N 1
ATOM 747 C CA . ARG A 1 94 ? -3.953 -7.210 -5.866 1.00 93.88 94 ARG A CA 1
ATOM 748 C C . ARG A 1 94 ? -3.993 -7.968 -4.541 1.00 93.88 94 ARG A C 1
ATOM 750 O O . ARG A 1 94 ? -4.907 -7.768 -3.743 1.00 93.88 94 ARG A O 1
ATOM 757 N N . LYS A 1 95 ? -3.002 -8.829 -4.295 1.00 95.44 95 LYS A N 1
ATOM 758 C CA . LYS A 1 95 ? -2.871 -9.555 -3.028 1.00 95.44 95 LYS A CA 1
ATOM 759 C C . LYS A 1 95 ? -2.686 -8.589 -1.856 1.00 95.44 95 LYS A C 1
ATOM 761 O O . LYS A 1 95 ? -3.382 -8.732 -0.860 1.00 95.44 95 LYS A O 1
ATOM 766 N N . GLY A 1 96 ? -1.816 -7.589 -1.993 1.00 96.31 96 GLY A N 1
ATOM 767 C CA . GLY A 1 96 ? -1.577 -6.580 -0.960 1.00 96.31 96 GLY A CA 1
ATOM 768 C C . GLY A 1 96 ? -2.838 -5.801 -0.578 1.00 96.31 96 GLY A C 1
ATOM 769 O O . GLY A 1 96 ? -3.078 -5.594 0.609 1.00 96.31 96 GLY A O 1
ATOM 770 N N . LEU A 1 97 ? -3.674 -5.438 -1.559 1.00 96.19 97 LEU A N 1
ATOM 771 C CA . LEU A 1 97 ? -4.970 -4.790 -1.319 1.00 96.19 97 LEU A CA 1
ATOM 772 C C . LEU A 1 97 ? -5.941 -5.705 -0.558 1.00 96.19 97 LEU A C 1
ATOM 774 O O . LEU A 1 97 ? -6.538 -5.281 0.429 1.00 96.19 97 LEU A O 1
ATOM 778 N N . ASN A 1 98 ? -6.068 -6.968 -0.975 1.00 96.25 98 ASN A N 1
ATOM 779 C CA . ASN A 1 98 ? -6.930 -7.941 -0.294 1.00 96.25 98 ASN A CA 1
ATOM 780 C C . ASN A 1 98 ? -6.471 -8.217 1.141 1.00 96.25 98 ASN A C 1
ATOM 782 O O . ASN A 1 98 ? -7.295 -8.252 2.053 1.00 96.25 98 ASN A O 1
ATOM 786 N N . ASP A 1 99 ? -5.165 -8.372 1.350 1.00 96.38 99 ASP A N 1
ATOM 787 C CA . ASP A 1 99 ? -4.604 -8.591 2.680 1.00 96.38 99 ASP A CA 1
ATOM 788 C C . ASP A 1 99 ? -4.837 -7.363 3.578 1.00 96.38 99 ASP A C 1
ATOM 790 O O . ASP A 1 99 ? -5.165 -7.516 4.754 1.00 96.38 99 ASP A O 1
ATOM 794 N N . LEU A 1 100 ? -4.702 -6.143 3.037 1.00 96.88 100 LEU A N 1
ATOM 795 C CA . LEU A 1 100 ? -4.980 -4.905 3.770 1.00 96.88 100 LEU A CA 1
ATOM 796 C C . LEU A 1 100 ? -6.455 -4.818 4.186 1.00 96.88 100 LEU A C 1
ATOM 798 O O . LEU A 1 100 ? -6.737 -4.559 5.355 1.00 96.88 100 LEU A O 1
ATOM 802 N N . MET A 1 101 ? -7.387 -5.106 3.271 1.00 96.38 101 MET A N 1
ATOM 803 C CA . MET A 1 101 ? -8.818 -5.179 3.594 1.00 96.38 101 MET A CA 1
ATOM 804 C C . MET A 1 101 ? -9.105 -6.228 4.673 1.00 96.38 101 MET A C 1
ATOM 806 O O . MET A 1 101 ? -9.859 -5.954 5.603 1.00 96.38 101 MET A O 1
ATOM 810 N N . GLY A 1 102 ? -8.471 -7.402 4.593 1.00 96.00 102 GLY A N 1
ATOM 811 C CA . GLY A 1 102 ? -8.609 -8.454 5.601 1.00 96.00 102 GLY A CA 1
ATOM 812 C C . GLY A 1 102 ? -8.151 -8.007 6.992 1.00 96.00 102 GLY A C 1
ATOM 813 O O . GLY A 1 102 ? -8.819 -8.299 7.983 1.00 96.00 102 GLY A O 1
ATOM 814 N N . VAL A 1 103 ? -7.056 -7.243 7.079 1.00 96.00 103 VAL A N 1
ATOM 815 C CA . VAL A 1 103 ? -6.601 -6.646 8.345 1.00 96.00 103 VAL A CA 1
ATOM 816 C C . VAL A 1 103 ? -7.612 -5.626 8.865 1.00 96.00 103 VAL A C 1
ATOM 818 O O . VAL A 1 103 ? -7.957 -5.675 10.044 1.00 96.00 103 VAL A O 1
ATOM 821 N N . CYS A 1 104 ? -8.113 -4.730 8.011 1.00 95.88 104 CYS A N 1
ATOM 822 C CA . CYS A 1 104 ? -9.128 -3.751 8.404 1.00 95.88 104 CYS A CA 1
ATOM 823 C C . CYS A 1 104 ? -10.392 -4.434 8.938 1.00 95.88 104 CYS A C 1
ATOM 825 O O . CYS A 1 104 ? -10.869 -4.064 10.009 1.00 95.88 104 CYS A O 1
ATOM 827 N N . GLN A 1 105 ? -10.883 -5.467 8.248 1.00 95.25 105 GLN A N 1
ATOM 828 C CA . GLN A 1 105 ? -12.051 -6.227 8.686 1.00 95.25 105 GLN A CA 1
ATOM 829 C C . GLN A 1 105 ? -11.800 -6.909 10.032 1.00 95.25 105 GLN A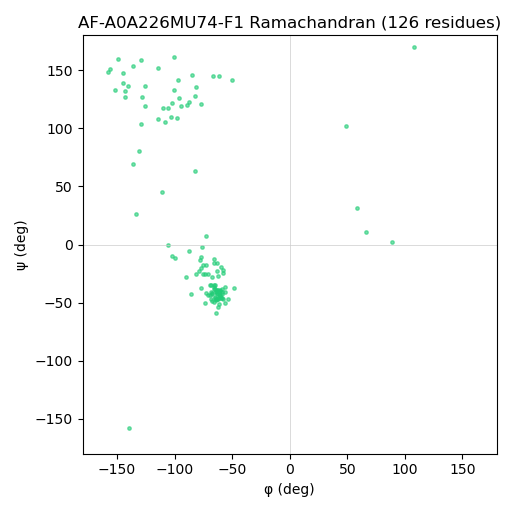 C 1
ATOM 831 O O . GLN A 1 105 ? -12.596 -6.764 10.950 1.00 95.25 105 GLN A O 1
ATOM 836 N N . HIS A 1 106 ? -10.651 -7.568 10.198 1.00 95.06 106 HIS A N 1
ATOM 837 C CA . HIS A 1 106 ? -10.311 -8.220 11.460 1.00 95.06 106 HIS A CA 1
ATOM 838 C C . HIS A 1 106 ? -10.244 -7.235 12.639 1.00 95.06 106 HIS A C 1
ATOM 840 O O . HIS A 1 106 ? -10.679 -7.555 13.750 1.00 95.06 106 HIS A O 1
ATOM 846 N N . VAL A 1 107 ? -9.701 -6.033 12.412 1.00 95.44 107 VAL A N 1
ATOM 847 C CA . VAL A 1 107 ? -9.656 -4.970 13.424 1.00 95.44 107 VAL A CA 1
ATOM 848 C C . VAL A 1 107 ? -11.065 -4.499 13.776 1.00 95.44 107 VAL A C 1
ATOM 850 O O . VAL A 1 107 ? -11.356 -4.375 14.964 1.00 95.44 107 VAL A O 1
ATOM 853 N N . LEU A 1 108 ? -11.932 -4.280 12.782 1.00 94.12 108 LEU A N 1
ATOM 854 C CA . LEU A 1 108 ? -13.329 -3.893 12.994 1.00 94.12 108 LEU A CA 1
ATOM 855 C C . LEU A 1 108 ? -14.091 -4.963 13.778 1.00 94.12 108 LEU A C 1
ATOM 857 O O . LEU A 1 108 ? -14.639 -4.652 14.831 1.00 94.12 108 LEU A O 1
ATOM 861 N N . ASP A 1 109 ? -14.023 -6.224 13.352 1.00 91.38 109 ASP A N 1
ATOM 862 C CA . ASP A 1 109 ? -14.693 -7.343 14.022 1.00 91.38 109 ASP A CA 1
ATOM 863 C C . ASP A 1 109 ? -14.240 -7.456 15.485 1.00 91.38 109 ASP A C 1
ATOM 865 O O . ASP A 1 109 ? -15.042 -7.562 16.413 1.00 91.38 109 ASP A O 1
ATOM 869 N N . THR A 1 110 ? -12.926 -7.382 15.717 1.00 92.81 110 THR A N 1
ATOM 870 C CA . THR A 1 110 ? -12.355 -7.454 17.068 1.00 92.81 110 THR A CA 1
ATOM 871 C C . THR A 1 110 ? -12.780 -6.261 17.921 1.00 92.81 110 THR A C 1
ATOM 873 O O . THR A 1 110 ? -13.017 -6.408 19.124 1.00 92.81 110 THR A O 1
ATOM 876 N N . PHE A 1 111 ? -12.855 -5.072 17.326 1.00 92.31 111 PHE A N 1
ATOM 877 C CA . PHE A 1 111 ? -13.275 -3.857 18.007 1.00 92.31 111 PHE A CA 1
ATOM 878 C C . PHE A 1 111 ? -14.755 -3.920 18.396 1.00 92.31 111 PHE A C 1
ATOM 880 O O . PHE A 1 111 ? -15.082 -3.708 19.563 1.00 92.31 111 PHE A O 1
ATOM 887 N N . GLU A 1 112 ? -15.631 -4.300 17.466 1.00 90.50 112 GLU A N 1
ATOM 888 C CA . GLU A 1 112 ? -17.069 -4.455 17.697 1.00 90.50 112 GLU A CA 1
ATOM 889 C C . GLU A 1 112 ? -17.359 -5.492 18.783 1.00 90.50 112 GLU A C 1
ATOM 891 O O . GLU A 1 112 ? -18.097 -5.206 19.726 1.00 90.50 112 GLU A O 1
ATOM 896 N N . VAL A 1 113 ? -16.701 -6.657 18.733 1.00 89.06 113 VAL A N 1
ATOM 897 C CA . VAL A 1 113 ? -16.835 -7.691 19.772 1.00 89.06 113 VAL A CA 1
ATOM 898 C C . VAL A 1 113 ? -16.425 -7.159 21.147 1.00 89.06 113 VAL A C 1
ATOM 900 O O . VAL A 1 113 ? -17.070 -7.478 22.145 1.00 89.06 113 VAL A O 1
ATOM 903 N N . ARG A 1 114 ? -15.380 -6.327 21.235 1.00 88.00 114 ARG A N 1
ATOM 904 C CA . ARG A 1 114 ? -14.934 -5.743 22.513 1.00 88.00 114 ARG A CA 1
ATOM 905 C C . ARG A 1 114 ? -15.863 -4.649 23.040 1.00 88.00 114 ARG A C 1
ATOM 907 O O . ARG A 1 114 ? -15.894 -4.442 24.252 1.00 88.00 114 ARG A O 1
ATOM 914 N N . LEU A 1 115 ? -16.623 -3.973 22.181 1.00 90.81 115 LEU A N 1
ATOM 915 C CA . LEU A 1 115 ? -17.630 -2.997 22.611 1.00 90.81 115 LEU A CA 1
ATOM 916 C C . LEU A 1 115 ? -18.896 -3.651 23.181 1.00 90.81 115 LEU A C 1
ATOM 918 O O . LEU A 1 115 ? -19.650 -2.987 23.892 1.00 90.81 115 LEU A O 1
ATOM 922 N N . LEU A 1 116 ? -19.125 -4.942 22.917 1.00 86.75 116 LEU A N 1
ATOM 923 C CA . LEU A 1 116 ? -20.247 -5.667 23.506 1.00 86.75 116 LEU A CA 1
ATOM 924 C C . LEU A 1 116 ? -20.080 -5.812 25.032 1.00 86.75 116 LEU A C 1
ATOM 926 O O . LEU A 1 116 ? -18.953 -6.019 25.510 1.00 86.75 116 LEU A O 1
ATOM 930 N N . PRO A 1 117 ? -21.191 -5.773 25.798 1.00 86.00 117 PRO A N 1
ATOM 931 C CA . PRO A 1 117 ? -21.204 -6.170 27.204 1.00 86.00 117 PRO A CA 1
ATOM 932 C C . PRO A 1 117 ? -20.547 -7.541 27.383 1.00 86.00 117 PRO A C 1
ATOM 934 O O . PRO A 1 117 ? -20.757 -8.424 26.551 1.00 86.00 117 PRO A O 1
ATOM 937 N N . GLU A 1 118 ? -19.778 -7.734 28.461 1.00 78.75 118 GLU A N 1
ATOM 938 C CA . GLU A 1 118 ? -19.015 -8.974 28.722 1.00 78.75 118 GLU A CA 1
ATOM 939 C C . GLU A 1 118 ? -19.862 -10.244 28.541 1.00 78.75 118 GLU A C 1
ATOM 941 O O . GLU A 1 118 ? -19.409 -11.235 27.972 1.00 78.75 118 GLU A O 1
ATOM 946 N N . GLU A 1 119 ? -21.128 -10.172 28.950 1.00 80.56 119 GLU A N 1
ATOM 947 C CA . GLU A 1 119 ? -22.123 -11.245 28.876 1.00 80.56 119 GLU A CA 1
ATOM 948 C C . GLU A 1 119 ? -22.443 -11.693 27.436 1.00 80.56 119 GLU A C 1
ATOM 950 O O . GLU A 1 119 ? -22.796 -12.849 27.210 1.00 80.56 119 GLU A O 1
ATOM 955 N N . LEU A 1 120 ? -22.287 -10.807 26.445 1.00 75.25 120 LEU A N 1
ATOM 956 C CA . LEU A 1 120 ? -22.584 -11.063 25.031 1.00 75.25 120 LEU A CA 1
ATOM 957 C C . LEU A 1 120 ? -21.337 -11.404 24.200 1.00 75.25 120 LEU A C 1
ATOM 959 O O . LEU A 1 120 ? -21.464 -11.895 23.076 1.00 75.25 120 LEU A O 1
ATOM 963 N N . ARG A 1 121 ? -20.125 -11.218 24.744 1.00 75.25 121 ARG A N 1
ATOM 964 C CA . ARG A 1 121 ? -18.865 -11.468 24.018 1.00 75.25 121 ARG A CA 1
ATOM 965 C C . ARG A 1 121 ? -18.664 -12.938 23.652 1.00 75.25 121 ARG A C 1
ATOM 967 O O . ARG A 1 121 ? -18.155 -13.243 22.577 1.00 75.25 121 ARG A O 1
ATOM 974 N N . GLY A 1 122 ? -19.114 -13.859 24.507 1.00 68.06 122 GLY A N 1
ATOM 975 C CA . GLY A 1 122 ? -18.990 -15.306 24.284 1.00 68.06 122 GLY A CA 1
ATOM 976 C C . GLY A 1 122 ? -19.790 -15.847 23.090 1.00 68.06 122 GLY A C 1
ATOM 977 O O . GLY A 1 122 ? -19.509 -16.951 22.624 1.00 68.06 122 GLY A O 1
ATOM 978 N N . LEU A 1 123 ? -20.756 -15.081 22.568 1.00 67.81 123 LEU A N 1
ATOM 979 C CA . LEU A 1 123 ? -21.615 -15.495 21.453 1.00 67.81 123 LEU A CA 1
ATOM 980 C C . LEU A 1 123 ? -20.952 -15.312 20.078 1.00 67.81 123 LEU A C 1
ATOM 982 O O . LEU A 1 123 ? -21.290 -16.033 19.141 1.00 67.81 123 LEU A O 1
ATOM 986 N N . PHE A 1 124 ? -19.988 -14.394 19.956 1.00 61.34 124 PHE A N 1
ATOM 987 C CA . PHE A 1 124 ? -19.399 -13.999 18.668 1.00 61.34 124 PHE A CA 1
ATOM 988 C C . PHE A 1 124 ? -18.022 -14.615 18.378 1.00 61.34 124 PHE A C 1
ATOM 990 O O . PHE A 1 124 ? -17.556 -14.570 17.246 1.00 61.34 124 PHE A O 1
ATOM 997 N N . VAL A 1 125 ? -17.389 -15.277 19.351 1.00 60.59 125 VAL A N 1
ATOM 998 C CA . VAL A 1 125 ? -16.037 -15.861 19.198 1.00 60.59 125 VAL A CA 1
ATOM 999 C C . VAL A 1 125 ? -16.023 -17.170 18.367 1.00 60.59 125 VAL A C 1
ATOM 1001 O O . VAL A 1 125 ? -14.962 -17.722 18.098 1.00 60.59 125 VAL A O 1
ATOM 1004 N N . LYS A 1 126 ? -17.173 -17.690 17.904 1.00 50.34 126 LYS A N 1
ATOM 1005 C CA . LYS A 1 126 ? -17.288 -19.028 17.272 1.00 50.34 126 LYS A CA 1
ATOM 1006 C C . LYS A 1 126 ? -17.607 -19.061 15.767 1.00 50.34 126 LYS A C 1
ATOM 1008 O O . LYS A 1 126 ? -18.412 -19.881 15.328 1.00 50.34 126 LYS A O 1
ATOM 1013 N N . ARG A 1 127 ? -16.954 -18.247 14.941 1.00 46.28 127 ARG A N 1
ATOM 1014 C CA . ARG A 1 127 ? -16.916 -18.498 13.485 1.00 46.28 127 ARG A CA 1
ATOM 1015 C C . ARG A 1 127 ? -15.482 -18.418 12.970 1.00 46.28 127 ARG A C 1
ATOM 1017 O O . ARG A 1 127 ? -15.056 -17.381 12.481 1.00 46.28 127 ARG A O 1
ATOM 1024 N N . GLY A 1 128 ? -14.754 -19.514 13.180 1.00 38.00 128 GLY A N 1
ATOM 1025 C CA . GLY A 1 128 ? -13.534 -19.847 12.444 1.00 38.00 128 GLY A CA 1
ATOM 1026 C C . GLY A 1 128 ? -13.868 -20.738 11.260 1.00 38.00 128 GLY A C 1
ATOM 1027 O O . GLY A 1 128 ? -14.861 -21.494 11.379 1.00 38.00 128 GLY A O 1
#

Organism: Callipepla squamata (NCBI:txid9009)

Solvent-accessible surface area (backbone atoms only — not comparable to full-atom values): 7230 Å² total; per-residue (Å²): 140,85,63,76,61,63,58,50,55,53,50,53,52,54,54,50,46,48,71,76,42,75,63,52,59,46,80,48,64,58,69,94,75,41,20,26,30,35,35,34,34,54,79,42,51,69,71,58,44,52,55,42,38,55,46,33,62,69,39,84,60,42,73,43,64,48,66,46,66,88,42,97,90,50,64,30,27,43,37,37,32,29,30,74,65,88,51,47,30,64,56,53,51,54,49,14,52,52,52,49,50,51,50,53,49,53,52,48,54,55,48,55,48,66,70,43,58,78,90,57,37,77,74,69,77,79,79,130